Protein AF-A0A349STI0-F1 (afdb_monomer_lite)

Radius of gyration: 13.9 Å; chains: 1; bounding box: 32×32×39 Å

pLDDT: mean 96.59, std 2.87, range [85.94, 98.88]

Secondary structure (DSSP, 8-state):
--B--EEEEEEE-TTSBBP-SPPPGGG--TTT-SSEEE-SBTTEEEEEPPPBSSSHHHHHHHHHHHHHHHTTSTT-EE--SSS--B---GGGSPBP----

Foldseek 3Di:
DKDKDKDKWFKAAPVQEGDPDAQQCQQPALQDRDAWHADFFRRIIMGIADIDPDPCVNVVVSVVVVVSVVVRSVRIDTHDDPDGTDYDDPVSGHGHDRDD

Sequence (100 aa):
MKRGLEKESLRVNSNGELAQTRHPAALGSALTHQWITTDYSEALLEFITPVFQDIKRPLAFLHDLHRFTYQNLDQELLWVNSMPCLMGDELSIPIADYGS

Structure (mmCIF, N/CA/C/O backbone):
data_AF-A0A349STI0-F1
#
_entry.id   AF-A0A349STI0-F1
#
loop_
_atom_site.group_PDB
_atom_site.id
_atom_site.type_symbol
_atom_site.label_atom_id
_atom_site.label_alt_id
_atom_site.label_comp_id
_atom_site.label_asym_id
_atom_site.label_entity_id
_atom_site.label_seq_id
_atom_site.pdbx_PDB_ins_code
_atom_site.Cartn_x
_atom_site.Cartn_y
_atom_site.Cartn_z
_atom_site.occupancy
_atom_site.B_iso_or_equiv
_atom_site.auth_seq_id
_atom_site.auth_comp_id
_atom_site.auth_asym_id
_atom_site.auth_atom_id
_atom_site.pdbx_PDB_model_num
ATOM 1 N N . MET A 1 1 ? -7.837 0.336 25.978 1.00 86.12 1 MET A N 1
ATOM 2 C CA . MET A 1 1 ? -6.630 0.131 25.146 1.00 86.12 1 MET A CA 1
ATOM 3 C C . MET A 1 1 ? -6.912 0.676 23.755 1.00 86.12 1 MET A C 1
ATOM 5 O O . MET A 1 1 ? -7.979 0.386 23.230 1.00 86.12 1 MET A O 1
ATOM 9 N N . LYS A 1 2 ? -6.016 1.498 23.206 1.00 95.12 2 LYS A N 1
ATOM 10 C CA . LYS A 1 2 ? -6.100 2.047 21.843 1.00 95.12 2 LYS A CA 1
ATOM 11 C C . LYS A 1 2 ? -5.142 1.268 20.931 1.00 95.12 2 LYS A C 1
ATOM 13 O O . LYS A 1 2 ? -4.119 0.808 21.432 1.00 95.12 2 LYS A O 1
ATOM 18 N N . ARG A 1 3 ? -5.489 1.067 19.656 1.00 95.25 3 ARG A N 1
ATOM 19 C CA . ARG A 1 3 ? -4.717 0.266 18.685 1.00 95.25 3 ARG A CA 1
ATOM 20 C C . ARG A 1 3 ? -4.777 0.895 17.294 1.00 95.25 3 ARG A C 1
ATOM 22 O O . ARG A 1 3 ? -5.835 1.392 16.917 1.00 95.25 3 ARG A O 1
ATOM 29 N N . GLY A 1 4 ? -3.680 0.810 16.556 1.00 97.31 4 GLY A N 1
ATOM 30 C CA . GLY A 1 4 ? -3.592 1.043 15.115 1.00 97.31 4 GLY A CA 1
ATOM 31 C C . GLY A 1 4 ? -2.773 -0.088 14.489 1.00 97.31 4 GLY A C 1
ATOM 32 O O . GLY A 1 4 ? -2.126 -0.842 15.220 1.00 97.31 4 GLY A O 1
ATOM 33 N N . LEU A 1 5 ? -2.866 -0.240 13.174 1.00 98.19 5 LEU A N 1
ATOM 34 C CA . LEU A 1 5 ? -2.109 -1.201 12.385 1.00 98.19 5 LEU A CA 1
ATOM 35 C C . LEU A 1 5 ? -1.416 -0.469 11.240 1.00 98.19 5 LEU A C 1
ATOM 37 O O . LEU A 1 5 ? -2.033 0.381 10.595 1.00 98.19 5 LEU A O 1
ATOM 41 N N . GLU A 1 6 ? -0.185 -0.886 10.990 1.00 98.56 6 GLU A N 1
ATOM 42 C CA . GLU A 1 6 ? 0.584 -0.607 9.783 1.00 98.56 6 GLU A CA 1
ATOM 43 C C . GLU A 1 6 ? 0.832 -1.958 9.101 1.00 98.56 6 GLU A C 1
ATOM 45 O O . GLU A 1 6 ? 1.062 -2.973 9.773 1.00 98.56 6 GLU A O 1
ATOM 50 N N . LYS A 1 7 ? 0.672 -2.012 7.779 1.00 98.50 7 LYS A N 1
ATOM 51 C CA . LYS A 1 7 ? 0.924 -3.220 6.989 1.00 98.50 7 LYS A CA 1
ATOM 52 C C . LYS A 1 7 ? 1.499 -2.826 5.644 1.00 98.50 7 LYS A C 1
ATOM 54 O O . LYS A 1 7 ? 0.844 -2.126 4.874 1.00 98.50 7 LYS A O 1
ATOM 59 N N . GLU A 1 8 ? 2.653 -3.391 5.342 1.00 98.62 8 GLU A N 1
ATOM 60 C CA . GLU A 1 8 ? 3.344 -3.216 4.073 1.00 98.62 8 GLU A CA 1
ATOM 61 C C . GLU A 1 8 ? 3.044 -4.361 3.097 1.00 98.62 8 GLU A C 1
ATOM 63 O O . GLU A 1 8 ? 2.728 -5.493 3.493 1.00 98.62 8 GLU A O 1
ATOM 68 N N . SER A 1 9 ? 3.124 -4.070 1.799 1.00 98.31 9 SER A N 1
ATOM 69 C CA . SER A 1 9 ? 3.089 -5.068 0.733 1.00 98.31 9 SER A CA 1
ATOM 70 C C . SER A 1 9 ? 3.674 -4.526 -0.567 1.00 98.31 9 SER A C 1
ATOM 72 O O . SER A 1 9 ? 3.305 -3.447 -1.031 1.00 98.31 9 SER A O 1
ATOM 74 N N . LEU A 1 10 ? 4.560 -5.309 -1.185 1.00 98.31 10 LEU A N 1
ATOM 75 C CA . LEU A 1 10 ? 5.085 -5.003 -2.512 1.00 98.31 10 LEU A CA 1
ATOM 76 C C . LEU A 1 10 ? 3.989 -5.186 -3.564 1.00 98.31 10 LEU A C 1
ATOM 78 O O . LEU A 1 10 ? 3.318 -6.219 -3.596 1.00 98.31 10 LEU A O 1
ATOM 82 N N . ARG A 1 11 ? 3.857 -4.216 -4.463 1.00 98.25 11 ARG A N 1
ATOM 83 C CA . ARG A 1 11 ? 3.154 -4.385 -5.731 1.00 98.25 11 ARG A CA 1
ATOM 84 C C . ARG A 1 11 ? 4.004 -5.250 -6.652 1.00 98.25 11 ARG A C 1
ATOM 86 O O . ARG A 1 11 ? 5.201 -5.010 -6.815 1.00 98.25 11 ARG A O 1
ATOM 93 N N . VAL A 1 12 ? 3.386 -6.260 -7.247 1.00 97.94 12 VAL A N 1
ATOM 94 C CA . VAL A 1 12 ? 4.035 -7.194 -8.171 1.00 97.94 12 VAL A CA 1
ATOM 95 C C . VAL A 1 12 ? 3.190 -7.395 -9.417 1.00 97.94 12 VAL A C 1
ATOM 97 O O . VAL A 1 12 ? 1.967 -7.272 -9.373 1.00 97.94 12 VAL A O 1
ATOM 100 N N . ASN A 1 13 ? 3.827 -7.736 -10.531 1.00 96.31 13 ASN A N 1
ATOM 101 C CA . ASN A 1 13 ? 3.104 -8.169 -11.723 1.00 96.31 13 ASN A CA 1
ATOM 102 C C . ASN A 1 13 ? 2.557 -9.605 -11.556 1.00 96.31 13 ASN A C 1
ATOM 104 O O . ASN A 1 13 ? 2.804 -10.287 -10.558 1.00 96.31 13 ASN A O 1
ATOM 108 N N . SER A 1 14 ? 1.831 -10.098 -12.560 1.00 94.88 14 SER A N 1
ATOM 109 C CA . SER A 1 14 ? 1.261 -11.454 -12.565 1.00 94.88 14 SER A CA 1
ATOM 110 C C . SER A 1 14 ? 2.296 -12.589 -12.532 1.00 94.88 14 SER A C 1
ATOM 112 O O . SER A 1 14 ? 1.942 -13.713 -12.178 1.00 94.88 14 SER A O 1
ATOM 114 N N . ASN A 1 15 ? 3.563 -12.308 -12.852 1.00 95.25 15 ASN A N 1
ATOM 115 C CA . ASN A 1 15 ? 4.675 -13.256 -12.745 1.00 95.25 15 ASN A CA 1
ATOM 116 C C . ASN A 1 15 ? 5.340 -13.231 -11.355 1.00 95.25 15 ASN A C 1
ATOM 118 O O . ASN A 1 15 ? 6.238 -14.029 -11.093 1.00 95.25 15 ASN A O 1
ATOM 122 N N . GLY A 1 16 ? 4.907 -12.338 -10.459 1.00 95.25 16 GLY A N 1
ATOM 123 C CA . GLY A 1 16 ? 5.482 -12.169 -9.125 1.00 95.25 16 GLY A CA 1
ATOM 124 C C . GLY A 1 16 ? 6.767 -11.339 -9.099 1.00 95.25 16 GLY A C 1
ATOM 125 O O . GLY A 1 16 ? 7.500 -11.407 -8.113 1.00 95.25 16 GLY A O 1
ATOM 126 N N . GLU A 1 17 ? 7.052 -10.578 -10.155 1.00 96.38 17 GLU A N 1
ATOM 127 C CA . GLU A 1 17 ? 8.184 -9.649 -10.210 1.00 96.38 17 GLU A CA 1
ATOM 128 C C . GLU A 1 17 ? 7.778 -8.282 -9.657 1.00 96.38 17 GLU A C 1
ATOM 130 O O . GLU A 1 17 ? 6.633 -7.853 -9.828 1.00 96.38 17 GLU A O 1
ATOM 135 N N . LEU A 1 18 ? 8.723 -7.589 -9.017 1.00 97.44 18 LEU A N 1
ATOM 136 C CA . LEU A 1 18 ? 8.504 -6.258 -8.451 1.00 97.44 18 LEU A CA 1
ATOM 137 C C . LEU A 1 18 ? 7.962 -5.276 -9.501 1.00 97.44 18 LEU A C 1
ATOM 139 O O . LEU A 1 18 ? 8.570 -5.086 -10.560 1.00 97.44 18 LEU A O 1
ATOM 143 N N . ALA A 1 19 ? 6.842 -4.621 -9.191 1.00 97.06 19 ALA A N 1
ATOM 144 C CA . ALA A 1 19 ? 6.251 -3.623 -10.071 1.00 97.06 19 ALA A CA 1
ATOM 145 C C . ALA A 1 19 ? 7.202 -2.432 -10.278 1.00 97.06 19 ALA A C 1
ATOM 147 O O . ALA A 1 19 ? 7.819 -1.936 -9.342 1.00 97.06 19 ALA A O 1
ATOM 148 N N . GLN A 1 20 ? 7.293 -1.965 -11.523 1.00 96.31 20 GLN A N 1
ATOM 149 C CA . GLN A 1 20 ? 8.133 -0.824 -11.924 1.00 96.31 20 GLN A CA 1
ATOM 150 C C . GLN A 1 20 ? 7.304 0.430 -12.248 1.00 96.31 20 GLN A C 1
ATOM 152 O O . GLN A 1 20 ? 7.833 1.466 -12.646 1.00 96.31 20 GLN A O 1
ATOM 157 N N . THR A 1 21 ? 5.982 0.327 -12.133 1.00 97.06 21 THR A N 1
ATOM 158 C CA . THR A 1 21 ? 5.050 1.438 -12.316 1.00 97.06 21 THR A CA 1
ATOM 159 C C . THR A 1 21 ? 5.088 2.360 -11.096 1.00 97.06 21 THR A C 1
ATOM 161 O O . THR A 1 21 ? 5.441 1.948 -9.987 1.00 97.06 21 THR A O 1
ATOM 164 N N . ARG A 1 22 ? 4.693 3.619 -11.293 1.00 97.44 22 ARG A N 1
ATOM 165 C CA . ARG A 1 22 ? 4.559 4.596 -10.203 1.00 97.44 22 ARG A CA 1
ATOM 166 C C . ARG A 1 22 ? 3.411 4.240 -9.259 1.00 97.44 22 ARG A C 1
ATOM 168 O O . ARG A 1 22 ? 2.531 3.456 -9.619 1.00 97.44 22 ARG A O 1
ATOM 175 N N . HIS A 1 23 ? 3.398 4.863 -8.085 1.00 98.19 23 HIS A N 1
ATOM 176 C CA . HIS A 1 23 ? 2.278 4.836 -7.157 1.00 98.19 23 HIS A CA 1
ATOM 177 C C . HIS A 1 23 ? 0.971 5.170 -7.903 1.00 98.19 23 HIS A C 1
ATOM 179 O O . HIS A 1 23 ? 0.903 6.204 -8.582 1.00 98.19 23 HIS A O 1
ATOM 185 N N . PRO A 1 24 ? -0.065 4.310 -7.840 1.00 98.06 24 PRO A N 1
ATOM 186 C CA . PRO A 1 24 ? -1.277 4.529 -8.618 1.00 98.06 24 PRO A CA 1
ATOM 187 C C . PRO A 1 24 ? -1.962 5.844 -8.233 1.00 98.06 24 PRO A C 1
ATOM 189 O O . PRO A 1 24 ? -2.334 6.051 -7.082 1.00 98.06 24 PRO A O 1
ATOM 192 N N . ALA A 1 25 ? -2.195 6.722 -9.213 1.00 97.31 25 ALA A N 1
ATOM 193 C CA . ALA A 1 25 ? -2.730 8.068 -8.974 1.00 97.31 25 ALA A CA 1
ATOM 194 C C . ALA A 1 25 ? -4.096 8.076 -8.258 1.00 97.31 25 ALA A C 1
ATOM 196 O O . ALA A 1 25 ? -4.422 9.023 -7.543 1.00 97.31 25 ALA A O 1
ATOM 197 N N . ALA A 1 26 ? -4.894 7.016 -8.422 1.00 97.94 26 ALA A N 1
ATOM 198 C CA . ALA A 1 26 ? -6.178 6.856 -7.742 1.00 97.94 26 ALA A CA 1
ATOM 199 C C . ALA A 1 26 ? -6.052 6.650 -6.217 1.00 97.94 26 ALA A C 1
ATOM 201 O O . ALA A 1 26 ? -7.027 6.866 -5.498 1.00 97.94 26 ALA A O 1
ATOM 202 N N . LEU A 1 27 ? -4.870 6.271 -5.717 1.00 98.12 27 LEU A N 1
ATOM 203 C CA . LEU A 1 27 ? -4.569 6.178 -4.283 1.00 98.12 27 LEU A CA 1
ATOM 204 C C . LEU A 1 27 ? -4.169 7.534 -3.677 1.00 98.12 27 LEU A C 1
ATOM 206 O O . LEU A 1 27 ? -4.037 7.653 -2.461 1.00 98.12 27 LEU A O 1
ATOM 210 N N . GLY A 1 28 ? -4.048 8.575 -4.506 1.00 97.56 28 GLY A N 1
ATOM 211 C CA . GLY A 1 28 ? -3.720 9.929 -4.082 1.00 97.56 28 GLY A CA 1
ATOM 212 C C . GLY A 1 28 ? -2.217 10.191 -4.036 1.00 97.56 28 GLY A C 1
ATOM 213 O O . GLY A 1 28 ? -1.450 9.660 -4.834 1.00 97.56 28 GLY A O 1
ATOM 214 N N . SER A 1 29 ? -1.809 11.086 -3.137 1.00 98.19 29 SER A N 1
ATOM 215 C CA . SER A 1 29 ? -0.402 11.440 -2.936 1.00 98.19 29 SER A CA 1
ATOM 216 C C . SER A 1 29 ? 0.160 10.660 -1.758 1.00 98.19 29 SER A C 1
ATOM 218 O O . SER A 1 29 ? -0.270 10.898 -0.630 1.00 98.19 29 SER A O 1
ATOM 220 N N . ALA A 1 30 ? 1.150 9.798 -1.997 1.00 98.31 30 ALA A N 1
ATOM 221 C CA . ALA A 1 30 ? 1.830 9.069 -0.927 1.00 98.31 30 ALA A CA 1
ATOM 222 C C . ALA A 1 30 ? 2.385 10.018 0.156 1.00 98.31 30 ALA A C 1
ATOM 224 O O . ALA A 1 30 ? 2.295 9.723 1.339 1.00 98.31 30 ALA A O 1
ATOM 225 N N . LEU A 1 31 ? 2.837 11.223 -0.218 1.00 98.44 31 LEU A N 1
ATOM 226 C CA . LEU A 1 31 ? 3.386 12.200 0.731 1.00 98.44 31 LEU A CA 1
ATOM 227 C C . LEU A 1 31 ? 2.377 12.670 1.795 1.00 98.44 31 LEU A C 1
ATOM 229 O O . LEU A 1 31 ? 2.771 13.030 2.903 1.00 98.44 31 LEU A O 1
ATOM 233 N N . THR A 1 32 ? 1.087 12.759 1.458 1.00 98.38 32 THR A N 1
ATOM 234 C CA . THR A 1 32 ? 0.090 13.434 2.314 1.00 98.38 32 THR A CA 1
ATOM 235 C C . THR A 1 32 ? -1.174 12.628 2.583 1.00 98.38 32 THR A C 1
ATOM 237 O O . THR A 1 32 ? -1.999 13.038 3.407 1.00 98.38 32 THR A O 1
ATOM 240 N N . HIS A 1 33 ? -1.361 11.495 1.911 1.00 98.31 33 HIS A N 1
ATOM 241 C CA . HIS A 1 33 ? -2.548 10.675 2.074 1.00 98.31 33 HIS A CA 1
ATOM 242 C C . HIS A 1 33 ? -2.530 9.959 3.433 1.00 98.31 33 HIS A C 1
ATOM 244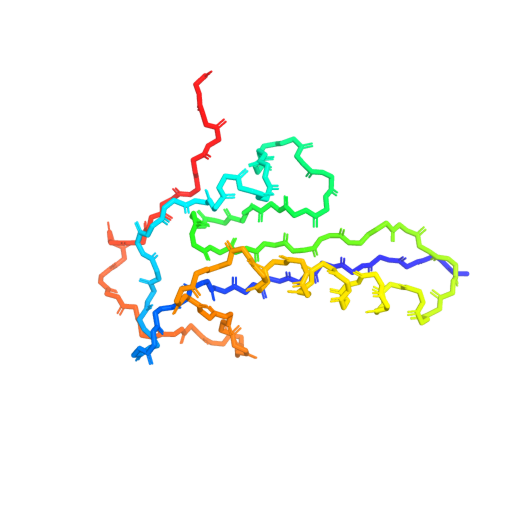 O O . HIS A 1 33 ? -1.549 9.351 3.842 1.00 98.31 33 HIS A O 1
ATOM 250 N N . GLN A 1 34 ? -3.640 10.043 4.171 1.00 98.19 34 GLN A N 1
ATOM 251 C CA . GLN A 1 34 ? -3.658 9.703 5.599 1.00 98.19 34 GLN A CA 1
ATOM 252 C C . GLN A 1 34 ? -3.574 8.201 5.904 1.00 98.19 34 GLN A C 1
ATOM 254 O O . GLN A 1 34 ? -3.3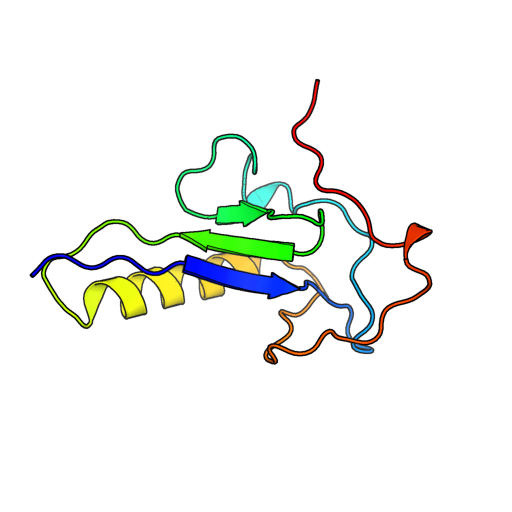14 7.838 7.051 1.00 98.19 34 GLN A O 1
ATOM 259 N N . TRP A 1 35 ? -3.883 7.341 4.929 1.00 98.69 35 TRP A N 1
ATOM 260 C CA . TRP A 1 35 ? -4.123 5.908 5.172 1.00 98.69 35 TRP A CA 1
ATOM 261 C C . TRP A 1 35 ? -3.411 4.962 4.204 1.00 98.69 35 TRP A C 1
ATOM 263 O O . TRP A 1 35 ? -3.381 3.758 4.442 1.00 98.69 35 TRP A O 1
ATOM 273 N N . ILE A 1 36 ? -2.903 5.488 3.093 1.00 98.75 36 ILE A N 1
ATOM 274 C CA . ILE A 1 36 ? -2.235 4.725 2.034 1.00 98.75 36 ILE A CA 1
ATOM 275 C C . ILE A 1 36 ? -1.039 5.567 1.628 1.00 98.75 36 ILE A C 1
ATOM 277 O O . ILE A 1 36 ? -1.236 6.709 1.222 1.00 98.75 36 ILE A O 1
ATOM 281 N N . THR A 1 37 ? 0.156 5.019 1.768 1.00 98.75 37 THR A N 1
ATOM 282 C CA . THR A 1 37 ? 1.418 5.660 1.396 1.00 98.75 37 THR A CA 1
ATOM 283 C C . THR A 1 37 ? 2.351 4.611 0.791 1.00 98.75 37 THR A C 1
ATOM 285 O O . THR A 1 37 ? 1.958 3.462 0.562 1.00 98.75 37 THR A O 1
ATOM 288 N N . THR A 1 38 ? 3.571 5.014 0.484 1.00 98.75 38 THR A N 1
ATOM 289 C CA . THR A 1 38 ? 4.705 4.141 0.195 1.00 98.75 38 THR A CA 1
ATOM 290 C C . THR A 1 38 ? 5.705 4.191 1.345 1.00 98.75 38 THR A C 1
ATOM 292 O O . THR A 1 38 ? 5.795 5.213 2.024 1.00 98.75 38 THR A O 1
ATOM 295 N N . ASP A 1 39 ? 6.462 3.112 1.529 1.00 98.31 39 ASP A N 1
ATOM 296 C CA . ASP A 1 39 ? 7.656 3.092 2.385 1.00 98.31 39 ASP A CA 1
ATOM 297 C C . ASP A 1 39 ? 8.909 3.289 1.496 1.00 98.31 39 ASP A C 1
ATOM 299 O O . ASP A 1 39 ? 8.926 4.172 0.638 1.00 98.31 39 ASP A O 1
ATOM 303 N N . TYR A 1 40 ? 9.960 2.483 1.657 1.00 97.25 40 TYR A N 1
ATOM 304 C CA . TYR A 1 40 ? 11.250 2.626 0.979 1.00 97.25 40 TYR A CA 1
ATOM 305 C C . TYR A 1 40 ? 11.143 2.689 -0.550 1.00 97.25 40 TYR A C 1
ATOM 307 O O . TYR A 1 40 ? 11.824 3.484 -1.203 1.00 97.25 40 TYR A O 1
ATOM 315 N N . SER A 1 41 ? 10.300 1.832 -1.126 1.00 97.69 41 SER A N 1
ATOM 316 C CA . SER A 1 41 ? 10.146 1.701 -2.569 1.00 97.69 41 SER A CA 1
ATOM 317 C C . SER A 1 41 ? 8.819 2.281 -3.040 1.00 97.69 41 SER A C 1
ATOM 319 O O . SER A 1 41 ? 7.789 2.098 -2.399 1.00 97.69 41 SER A O 1
ATOM 321 N N . GLU A 1 42 ? 8.820 2.860 -4.238 1.00 98.31 42 GLU A N 1
ATOM 322 C CA . GLU A 1 42 ? 7.619 3.288 -4.964 1.00 98.31 42 GLU A CA 1
ATOM 323 C C . GLU A 1 42 ? 6.610 2.137 -5.153 1.00 98.31 42 GLU A C 1
ATOM 325 O O . GLU A 1 42 ? 5.397 2.336 -5.278 1.00 98.31 42 GLU A O 1
ATOM 330 N N . ALA A 1 43 ? 7.108 0.899 -5.175 1.00 97.81 43 ALA A N 1
ATOM 331 C CA . ALA A 1 43 ? 6.305 -0.312 -5.271 1.00 97.81 43 ALA A CA 1
ATOM 332 C C . ALA A 1 43 ? 5.886 -0.886 -3.909 1.00 97.81 43 ALA A C 1
ATOM 334 O O . ALA A 1 43 ? 5.037 -1.774 -3.873 1.00 97.81 43 ALA A O 1
ATOM 335 N N . LEU A 1 44 ? 6.437 -0.406 -2.793 1.00 98.50 44 LEU A N 1
ATOM 336 C CA . LEU A 1 44 ? 6.133 -0.897 -1.450 1.00 98.50 44 LEU A CA 1
ATOM 337 C C . LEU A 1 44 ? 5.005 -0.067 -0.839 1.00 98.50 44 LEU A C 1
ATOM 339 O O . LEU A 1 44 ? 5.248 0.973 -0.235 1.00 98.50 44 LEU A O 1
ATOM 343 N N . LEU A 1 45 ? 3.765 -0.525 -1.015 1.00 98.69 45 LEU A N 1
ATOM 344 C CA . LEU A 1 45 ? 2.606 0.121 -0.407 1.00 98.69 45 LEU A CA 1
ATOM 345 C C . LEU A 1 45 ? 2.572 -0.131 1.097 1.00 98.69 45 LEU A C 1
ATOM 347 O O . LEU A 1 45 ? 2.762 -1.263 1.544 1.00 98.69 45 LEU A O 1
ATOM 351 N N . GLU A 1 46 ? 2.214 0.903 1.846 1.00 98.88 46 GLU A N 1
ATOM 352 C CA . GLU A 1 46 ? 1.976 0.856 3.281 1.00 98.88 46 GLU A CA 1
ATOM 353 C C . GLU A 1 46 ? 0.552 1.334 3.591 1.00 98.88 46 GLU A C 1
ATOM 355 O O . GLU A 1 46 ? 0.101 2.398 3.152 1.00 98.88 46 GLU A O 1
ATOM 360 N N . PHE A 1 47 ? -0.179 0.521 4.353 1.00 98.81 47 PHE A N 1
ATOM 361 C CA . PHE A 1 47 ? -1.531 0.819 4.809 1.00 98.81 47 PHE A CA 1
ATOM 362 C C . PHE A 1 47 ? -1.533 1.160 6.291 1.00 98.81 47 PHE A C 1
ATOM 364 O O . PHE A 1 47 ? -1.150 0.329 7.115 1.00 98.81 47 PHE A O 1
ATOM 371 N N . ILE A 1 48 ? -2.072 2.330 6.624 1.00 98.69 48 ILE A N 1
ATOM 372 C CA . ILE A 1 48 ? -2.077 2.873 7.983 1.00 98.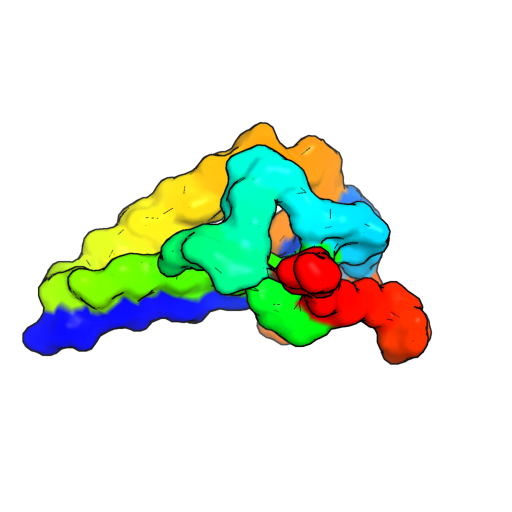69 48 ILE A CA 1
ATOM 373 C C . ILE A 1 48 ? -3.523 3.070 8.434 1.00 98.69 48 ILE A C 1
ATOM 375 O O . ILE A 1 48 ? -4.292 3.842 7.855 1.00 98.69 48 ILE A O 1
ATOM 379 N N . THR A 1 49 ? -3.933 2.365 9.488 1.00 98.56 49 THR A N 1
ATOM 380 C CA . THR A 1 49 ? -5.286 2.517 10.042 1.00 98.56 49 THR A CA 1
ATOM 381 C C . THR A 1 49 ? -5.334 3.645 11.078 1.00 98.56 49 THR A C 1
ATOM 383 O O . THR A 1 49 ? -4.403 3.757 11.879 1.00 98.56 49 THR A O 1
ATOM 386 N N . PRO A 1 50 ? -6.457 4.376 11.216 1.00 98.06 50 PRO A N 1
ATOM 387 C CA . PRO A 1 50 ? -6.683 5.237 12.370 1.00 98.06 50 PRO A CA 1
ATOM 388 C C . PRO A 1 50 ? -6.591 4.480 13.699 1.00 98.06 50 PRO A C 1
ATOM 390 O O . PRO A 1 50 ? -6.743 3.260 13.777 1.00 98.06 50 PRO A O 1
ATOM 393 N N . VAL A 1 51 ? -6.428 5.228 14.788 1.00 97.56 51 VAL A N 1
ATOM 394 C CA . VAL A 1 51 ? -6.432 4.647 16.130 1.00 97.56 51 VAL A CA 1
ATOM 395 C C . VAL A 1 51 ? -7.862 4.328 16.573 1.00 97.56 51 VAL A C 1
ATOM 397 O O . VAL A 1 51 ? -8.694 5.220 16.743 1.00 97.56 51 VAL A O 1
ATOM 400 N N . PHE A 1 52 ? -8.133 3.056 16.865 1.00 97.44 52 PHE A N 1
ATOM 401 C CA . PHE A 1 52 ? -9.422 2.578 17.367 1.00 97.44 52 PHE A CA 1
ATOM 402 C C . PHE A 1 52 ? -9.324 2.050 18.806 1.00 97.44 52 PHE A C 1
ATOM 404 O O . PHE A 1 52 ? -8.268 1.634 19.282 1.00 97.44 52 PHE A O 1
ATOM 411 N N . GLN A 1 53 ? -10.449 2.055 19.528 1.00 96.38 53 GLN A N 1
ATOM 412 C CA . GLN A 1 53 ? -10.555 1.419 20.852 1.00 96.38 53 GLN A CA 1
ATOM 413 C C . GLN A 1 53 ? -10.936 -0.071 20.761 1.00 96.38 53 GLN A C 1
ATOM 415 O O . GLN A 1 53 ? -10.568 -0.870 21.627 1.00 96.38 53 GLN A O 1
ATOM 420 N N . ASP A 1 54 ? -11.652 -0.441 19.699 1.00 94.31 54 ASP A N 1
ATOM 421 C CA . ASP A 1 54 ? -12.076 -1.808 19.400 1.00 94.31 54 ASP A CA 1
ATOM 422 C C . ASP A 1 54 ? -10.981 -2.588 18.650 1.00 94.31 54 ASP A C 1
ATOM 424 O O . ASP A 1 54 ? -10.174 -2.001 17.933 1.00 94.31 54 ASP A O 1
ATOM 428 N N . ILE A 1 55 ? -10.946 -3.911 18.818 1.00 92.50 55 ILE A N 1
ATOM 429 C CA . ILE A 1 55 ? -9.946 -4.780 18.177 1.00 92.50 55 ILE A CA 1
ATOM 430 C C . ILE A 1 55 ? -10.303 -5.151 16.729 1.00 92.50 55 ILE A C 1
ATOM 432 O O . ILE A 1 55 ? -9.408 -5.410 15.932 1.00 92.50 55 ILE A O 1
ATOM 436 N N . LYS A 1 56 ? -11.592 -5.165 16.367 1.00 96.19 56 LYS A N 1
ATOM 437 C CA . LYS A 1 56 ? -12.061 -5.566 15.031 1.00 96.19 56 LYS A CA 1
ATOM 438 C C . LYS A 1 56 ? -12.064 -4.399 14.047 1.00 96.19 56 LYS A C 1
ATOM 440 O O . LYS A 1 56 ? -11.844 -4.612 12.859 1.00 96.19 56 LYS A O 1
ATOM 445 N N . ARG A 1 57 ? -12.282 -3.168 14.524 1.00 97.19 57 ARG A N 1
ATOM 446 C CA . ARG A 1 57 ? -12.310 -1.961 13.676 1.00 97.19 57 ARG A CA 1
ATOM 447 C C . ARG A 1 57 ? -11.034 -1.722 12.852 1.00 97.19 57 ARG A C 1
ATOM 449 O O . ARG A 1 57 ? -11.202 -1.474 11.662 1.00 97.19 57 ARG A O 1
ATOM 456 N N . PRO A 1 58 ? -9.802 -1.837 13.396 1.00 97.62 58 PRO A N 1
ATOM 457 C CA . PRO A 1 58 ? -8.593 -1.714 12.582 1.00 97.62 58 PRO A CA 1
ATOM 458 C C . PRO A 1 58 ? -8.557 -2.730 11.435 1.00 97.62 58 PRO A C 1
ATOM 460 O O . PRO A 1 58 ? -8.244 -2.368 10.310 1.00 97.62 58 PRO A O 1
ATOM 463 N N . LEU A 1 59 ? -8.948 -3.985 11.693 1.00 97.69 59 LEU A N 1
ATOM 464 C CA . LEU A 1 59 ? -8.973 -5.039 10.673 1.00 97.69 59 LEU A CA 1
ATOM 465 C C . LEU A 1 59 ? -10.019 -4.771 9.583 1.00 97.69 59 LEU A C 1
ATOM 467 O O . LEU A 1 59 ? -9.737 -4.989 8.409 1.00 97.69 59 LEU A O 1
ATOM 471 N N . ALA A 1 60 ? -11.207 -4.286 9.954 1.00 98.19 60 ALA A N 1
ATOM 472 C CA . ALA A 1 60 ? -12.242 -3.908 8.991 1.00 98.19 60 ALA A CA 1
ATOM 473 C C . ALA A 1 60 ? -11.798 -2.722 8.118 1.00 98.19 60 ALA A C 1
ATOM 475 O O . ALA A 1 60 ? -11.939 -2.769 6.903 1.00 98.19 60 ALA A O 1
ATOM 476 N N . PHE A 1 61 ? -11.187 -1.701 8.724 1.00 98.56 61 PHE A N 1
ATOM 477 C CA . PHE A 1 61 ? -10.653 -0.558 7.985 1.00 98.56 61 PHE A CA 1
ATOM 478 C C . PHE A 1 61 ? -9.523 -0.976 7.038 1.00 98.56 61 PHE A C 1
ATOM 480 O O . PHE A 1 61 ? -9.522 -0.612 5.867 1.00 98.56 61 PHE A O 1
ATOM 487 N N . LEU A 1 62 ? -8.592 -1.803 7.522 1.00 98.38 62 LEU A N 1
ATOM 488 C CA . LEU A 1 62 ? -7.506 -2.344 6.711 1.00 98.38 62 LEU A CA 1
ATOM 489 C C . LEU A 1 62 ? -8.041 -3.166 5.531 1.00 98.38 62 LEU A C 1
ATOM 491 O O . LEU A 1 62 ? -7.514 -3.059 4.426 1.00 98.38 62 LEU A O 1
ATOM 495 N N . HIS A 1 63 ? -9.098 -3.954 5.741 1.00 98.44 63 HIS A N 1
ATOM 496 C CA . HIS A 1 63 ? -9.785 -4.678 4.672 1.00 98.44 63 HIS A CA 1
ATOM 497 C C . HIS A 1 63 ? -10.310 -3.708 3.602 1.00 98.44 63 HIS A C 1
ATOM 499 O O . HIS A 1 63 ? -10.085 -3.939 2.413 1.00 98.44 63 HIS A O 1
ATOM 505 N N . ASP A 1 64 ? -10.979 -2.624 4.000 1.00 98.69 64 ASP A N 1
ATOM 506 C CA . ASP A 1 64 ? -11.506 -1.629 3.059 1.00 98.69 64 ASP A CA 1
ATOM 507 C C . ASP A 1 64 ? -10.391 -0.937 2.262 1.00 98.69 64 ASP A C 1
ATOM 509 O O . ASP A 1 64 ? -10.526 -0.795 1.045 1.00 98.69 64 ASP A O 1
ATOM 513 N N . LEU A 1 65 ? -9.258 -0.610 2.899 1.00 98.50 65 LEU A N 1
ATOM 514 C CA . LEU A 1 65 ? -8.075 -0.090 2.201 1.00 98.50 65 LEU A CA 1
ATOM 515 C C . LEU A 1 65 ? -7.561 -1.072 1.141 1.00 98.50 65 LEU A C 1
ATOM 517 O O . LEU A 1 65 ? -7.299 -0.667 0.009 1.00 98.50 65 LEU A O 1
ATOM 521 N N . HIS A 1 66 ? -7.463 -2.366 1.466 1.00 98.50 66 HIS A N 1
ATOM 522 C CA . HIS A 1 66 ? -7.033 -3.380 0.496 1.00 98.50 66 HIS A CA 1
ATOM 523 C C . HIS A 1 66 ? -8.023 -3.502 -0.664 1.00 98.50 66 HIS A C 1
ATOM 525 O O . HIS A 1 66 ? -7.597 -3.585 -1.812 1.00 98.50 66 HIS A O 1
ATOM 531 N N . ARG A 1 67 ? -9.335 -3.495 -0.393 1.00 98.44 67 ARG A N 1
ATOM 532 C CA . ARG A 1 67 ? -10.367 -3.561 -1.441 1.00 98.44 67 ARG A CA 1
ATOM 533 C C . ARG A 1 67 ? -10.295 -2.367 -2.381 1.00 98.44 67 ARG A C 1
ATOM 535 O O . ARG A 1 67 ? -10.297 -2.568 -3.591 1.00 98.44 67 ARG A O 1
ATOM 542 N N . PHE A 1 68 ? -10.222 -1.158 -1.827 1.00 98.62 68 PHE A N 1
ATOM 543 C CA . PHE A 1 68 ? -10.075 0.057 -2.621 1.00 98.62 68 PHE A CA 1
ATOM 544 C C . PHE A 1 68 ? -8.791 0.013 -3.449 1.00 98.62 68 PHE A C 1
ATOM 546 O O . PHE A 1 68 ? -8.811 0.306 -4.638 1.00 98.62 68 PHE A O 1
ATOM 553 N N . THR A 1 69 ? -7.689 -0.437 -2.853 1.00 98.44 69 THR A N 1
ATOM 554 C CA . THR A 1 69 ? -6.406 -0.532 -3.550 1.00 98.44 69 THR A CA 1
ATOM 555 C C . THR A 1 69 ? -6.462 -1.526 -4.703 1.00 98.44 69 THR A C 1
ATOM 557 O O . THR A 1 69 ? -6.134 -1.166 -5.824 1.00 98.44 69 THR A O 1
ATOM 560 N N . TYR A 1 70 ? -6.969 -2.742 -4.481 1.00 97.81 70 TYR A N 1
ATOM 561 C CA . TYR A 1 70 ? -7.094 -3.757 -5.534 1.00 97.81 70 TYR A CA 1
ATOM 562 C C . TYR A 1 70 ? -7.992 -3.331 -6.702 1.00 97.81 70 TYR A C 1
ATOM 564 O O . TYR A 1 70 ? -7.769 -3.766 -7.825 1.00 97.81 70 TYR A O 1
ATOM 572 N N . GLN A 1 71 ? -8.985 -2.469 -6.468 1.00 97.94 71 GLN A N 1
ATOM 573 C CA . GLN A 1 71 ? -9.799 -1.891 -7.545 1.00 97.94 71 GLN A CA 1
ATOM 574 C C . GLN A 1 71 ? -9.021 -0.903 -8.429 1.00 97.94 71 GLN A C 1
ATOM 576 O O . GLN A 1 71 ? -9.489 -0.578 -9.515 1.00 97.94 71 GLN A O 1
ATOM 581 N N 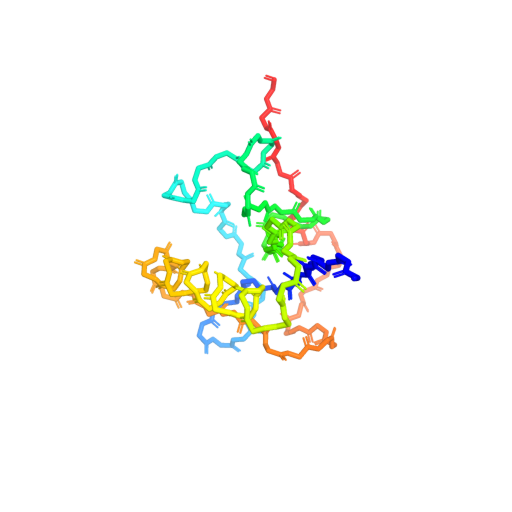. ASN A 1 72 ? -7.857 -0.438 -7.969 1.00 98.06 72 ASN A N 1
ATOM 582 C CA . ASN A 1 72 ? -7.037 0.599 -8.592 1.00 98.06 72 ASN A CA 1
ATOM 583 C C . ASN A 1 72 ? -5.590 0.135 -8.881 1.00 98.06 72 ASN A C 1
ATOM 585 O O . ASN A 1 72 ? -4.723 0.973 -9.115 1.00 98.06 72 ASN A O 1
ATOM 589 N N . LEU A 1 73 ? -5.316 -1.177 -8.844 1.00 95.69 73 LEU A N 1
ATOM 590 C CA . LEU A 1 73 ? -3.999 -1.769 -9.144 1.00 95.69 73 LEU A CA 1
ATOM 591 C C . LEU A 1 73 ? -3.878 -2.320 -10.577 1.00 95.69 73 LEU A C 1
ATOM 593 O O . LEU A 1 73 ? -2.864 -2.921 -10.921 1.00 95.69 73 LEU A O 1
ATOM 597 N N . ASP A 1 74 ? -4.895 -2.134 -11.421 1.00 92.06 74 ASP A N 1
ATOM 598 C CA . ASP A 1 74 ? -4.954 -2.676 -12.783 1.00 92.06 74 ASP A CA 1
ATOM 599 C C . ASP A 1 74 ? -4.655 -4.192 -12.845 1.00 92.06 74 ASP A C 1
ATOM 601 O O . ASP A 1 74 ? -5.502 -5.004 -12.471 1.00 92.06 74 ASP A O 1
ATOM 605 N N . GLN A 1 75 ? -3.475 -4.587 -13.342 1.00 94.56 75 GLN A N 1
ATOM 606 C CA . GLN A 1 75 ? -3.033 -5.986 -13.477 1.00 94.56 75 GLN A CA 1
ATOM 607 C C . GLN A 1 75 ? -2.010 -6.403 -12.407 1.00 94.56 75 GLN A C 1
ATOM 609 O O . GLN A 1 75 ? -1.465 -7.508 -12.469 1.00 94.56 75 GLN A O 1
ATOM 614 N N . GLU A 1 76 ? -1.718 -5.524 -11.452 1.00 97.94 76 GLU A N 1
ATOM 615 C CA . GLU A 1 76 ? -0.787 -5.790 -10.364 1.00 97.94 76 GLU A CA 1
ATOM 616 C C . GLU A 1 76 ? -1.475 -6.460 -9.177 1.00 97.94 76 GLU A C 1
ATOM 618 O O . GLU A 1 76 ? -2.690 -6.400 -8.978 1.00 97.94 76 GLU A O 1
ATOM 623 N N . LEU A 1 77 ? -0.657 -7.115 -8.365 1.00 97.88 77 LEU A N 1
ATOM 624 C CA . LEU A 1 77 ? -1.059 -7.858 -7.186 1.00 97.88 77 LEU A CA 1
ATOM 625 C C . LEU A 1 77 ? -0.264 -7.367 -5.977 1.00 97.88 77 LEU A C 1
ATOM 627 O O . LEU A 1 77 ? 0.821 -6.805 -6.114 1.00 97.88 77 LEU A O 1
ATOM 631 N N . LEU A 1 78 ? -0.790 -7.620 -4.781 1.00 98.19 78 LEU A N 1
ATOM 632 C CA . LEU A 1 78 ? -0.072 -7.379 -3.533 1.00 98.19 78 LEU A CA 1
ATOM 633 C C . LEU A 1 78 ? 0.650 -8.652 -3.092 1.00 98.19 78 LEU A C 1
ATOM 635 O O . LEU A 1 78 ? 0.028 -9.704 -2.922 1.00 98.19 78 LEU A O 1
ATOM 639 N N . TRP A 1 79 ? 1.957 -8.553 -2.867 1.00 98.06 79 TRP A N 1
ATOM 640 C CA . TRP A 1 79 ? 2.771 -9.644 -2.353 1.00 98.06 79 TRP A CA 1
ATOM 641 C C . TRP A 1 79 ? 2.389 -9.978 -0.906 1.00 98.06 79 TRP A C 1
ATOM 643 O O . TRP A 1 79 ? 2.356 -9.112 -0.029 1.00 98.06 79 TRP A O 1
ATOM 653 N N . VAL A 1 80 ? 2.083 -11.250 -0.648 1.00 96.06 80 VAL A N 1
ATOM 654 C CA . VAL A 1 80 ? 1.465 -11.695 0.616 1.00 96.06 80 VAL A CA 1
ATOM 655 C C . VAL A 1 80 ? 2.457 -12.222 1.656 1.00 96.06 80 VAL A C 1
ATOM 657 O O . VAL A 1 80 ? 2.038 -12.585 2.753 1.00 96.06 80 VAL A O 1
ATOM 660 N N . ASN A 1 81 ? 3.751 -12.276 1.331 1.00 96.06 81 ASN A N 1
ATOM 661 C CA . ASN A 1 81 ? 4.791 -12.805 2.214 1.00 96.06 81 ASN A CA 1
ATOM 662 C C . ASN A 1 81 ? 5.732 -11.697 2.696 1.00 96.06 81 ASN A C 1
ATOM 664 O O . ASN A 1 81 ? 5.939 -10.707 2.004 1.00 96.06 81 ASN A O 1
ATOM 668 N N . SER A 1 82 ? 6.339 -11.892 3.869 1.00 95.81 82 SER A N 1
ATOM 669 C CA . SER A 1 82 ? 7.322 -10.947 4.418 1.00 95.81 82 SER A CA 1
ATOM 670 C C . SER A 1 82 ? 8.657 -10.976 3.676 1.00 95.81 82 SER A C 1
AT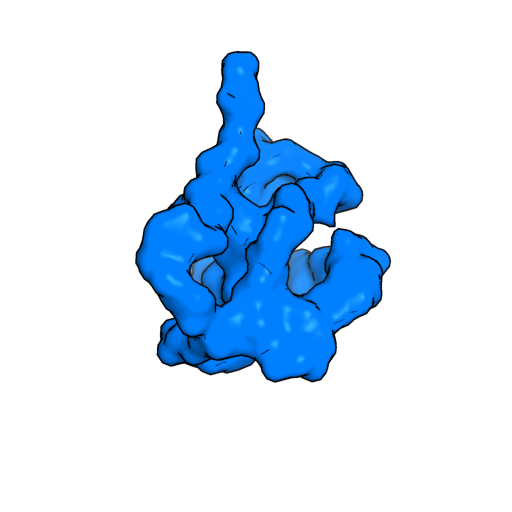OM 672 O O . SER A 1 82 ? 9.322 -9.955 3.568 1.00 95.81 82 SER A O 1
ATOM 674 N N . MET A 1 83 ? 9.071 -12.149 3.186 1.00 96.00 83 MET A N 1
ATOM 675 C CA . MET A 1 83 ? 10.259 -12.247 2.338 1.00 96.00 83 MET A CA 1
ATOM 676 C C . MET A 1 83 ? 9.930 -11.771 0.932 1.00 96.00 83 MET A C 1
ATOM 678 O O . MET A 1 83 ? 8.828 -12.066 0.469 1.00 96.00 83 MET A O 1
ATOM 682 N N . PRO A 1 84 ? 10.841 -11.033 0.278 1.00 91.25 84 PRO A N 1
ATOM 683 C CA . PRO A 1 84 ? 10.536 -10.310 -0.945 1.00 91.25 84 PRO A CA 1
ATOM 684 C C . PRO A 1 84 ? 10.132 -11.238 -2.091 1.00 91.25 84 PRO A C 1
ATOM 686 O O . PRO A 1 84 ? 10.430 -12.435 -2.100 1.00 91.25 84 PRO A O 1
ATOM 689 N N . CYS A 1 85 ? 9.431 -10.650 -3.056 1.00 92.19 85 CYS A N 1
ATOM 690 C CA . CYS A 1 85 ? 9.086 -11.287 -4.317 1.00 92.19 85 CYS A CA 1
ATOM 691 C C . CYS A 1 85 ? 10.331 -11.494 -5.197 1.00 92.19 85 CYS A C 1
ATOM 693 O O . CYS A 1 85 ? 11.465 -11.283 -4.761 1.00 92.19 85 CYS A O 1
ATOM 695 N N . LEU A 1 86 ? 10.134 -11.885 -6.459 1.00 92.69 86 LEU A N 1
ATOM 696 C CA . LEU A 1 86 ? 11.225 -11.866 -7.430 1.00 92.69 86 LEU A CA 1
ATOM 697 C C . LEU A 1 86 ? 11.681 -10.412 -7.608 1.00 92.69 86 LEU A C 1
ATOM 699 O O . LEU A 1 86 ? 10.928 -9.565 -8.095 1.00 92.69 86 LEU A O 1
ATOM 703 N N . MET A 1 87 ? 12.898 -10.126 -7.156 1.00 87.81 87 MET A N 1
ATOM 704 C CA . MET A 1 87 ? 13.550 -8.828 -7.295 1.00 87.81 87 MET A CA 1
ATOM 705 C C . MET A 1 87 ? 14.740 -8.963 -8.241 1.00 87.81 87 MET A C 1
ATOM 707 O O . MET A 1 87 ? 15.408 -9.998 -8.262 1.00 87.81 87 MET A O 1
ATOM 711 N N . GLY A 1 88 ? 14.976 -7.917 -9.031 1.00 85.94 88 GLY A N 1
ATOM 712 C CA . GLY A 1 88 ? 16.203 -7.773 -9.807 1.00 85.94 88 GLY A CA 1
ATOM 713 C C . GLY A 1 88 ? 17.367 -7.309 -8.932 1.00 85.94 88 GLY A C 1
ATOM 714 O O . GLY A 1 88 ? 17.392 -7.531 -7.720 1.00 85.94 88 GLY A O 1
ATOM 715 N N . ASP A 1 89 ? 18.320 -6.621 -9.551 1.00 90.38 89 ASP A N 1
ATOM 716 C CA . ASP A 1 89 ? 19.437 -6.003 -8.837 1.00 90.38 89 ASP A CA 1
ATOM 717 C C . ASP A 1 89 ? 18.951 -4.895 -7.889 1.00 90.38 89 ASP A C 1
ATOM 719 O O . ASP A 1 89 ? 17.944 -4.237 -8.146 1.00 90.38 89 ASP A O 1
ATOM 723 N N . GLU A 1 90 ? 19.701 -4.624 -6.821 1.00 89.06 90 GLU A N 1
ATOM 724 C CA . GLU A 1 90 ? 19.376 -3.584 -5.828 1.00 89.06 90 GLU A CA 1
ATOM 725 C C . GLU A 1 90 ? 19.125 -2.209 -6.470 1.00 89.06 90 GLU A C 1
ATOM 727 O O . GLU A 1 90 ? 18.165 -1.520 -6.136 1.00 89.06 90 GLU A O 1
ATOM 732 N N . LEU A 1 91 ? 19.931 -1.850 -7.474 1.00 91.50 91 LEU A N 1
ATOM 733 C CA . LEU A 1 91 ? 19.809 -0.590 -8.216 1.00 91.50 91 LEU A CA 1
ATOM 734 C C . LEU A 1 91 ? 18.535 -0.497 -9.076 1.00 91.50 91 LEU A C 1
ATOM 736 O O . LEU A 1 91 ? 18.243 0.572 -9.606 1.00 91.50 91 LEU A O 1
ATOM 740 N N . SER A 1 92 ? 17.801 -1.601 -9.243 1.00 92.00 92 SER A N 1
ATOM 741 C CA . SER A 1 92 ? 16.531 -1.645 -9.977 1.00 92.00 92 SER A CA 1
ATOM 742 C C . SER A 1 92 ? 15.304 -1.450 -9.085 1.00 92.00 92 SER A C 1
ATOM 744 O O . SER A 1 92 ? 14.189 -1.388 -9.599 1.00 92.00 92 SER A O 1
ATOM 746 N N . ILE A 1 93 ? 15.479 -1.352 -7.761 1.00 96.25 93 ILE A N 1
ATOM 747 C CA . ILE A 1 93 ? 14.366 -1.090 -6.847 1.00 96.25 93 ILE A CA 1
ATOM 748 C C . ILE A 1 93 ? 13.979 0.392 -6.973 1.00 96.25 93 ILE A C 1
ATOM 750 O O . ILE A 1 93 ? 14.800 1.261 -6.664 1.00 96.25 93 ILE A O 1
ATOM 754 N N . PRO A 1 94 ? 12.751 0.718 -7.418 1.00 96.50 94 PRO A N 1
ATOM 755 C CA . PRO A 1 94 ? 12.342 2.106 -7.560 1.00 96.50 94 PRO A CA 1
ATOM 756 C C . PRO A 1 94 ? 12.162 2.713 -6.168 1.00 96.50 94 PRO A C 1
ATOM 758 O O . PRO A 1 94 ? 11.348 2.222 -5.386 1.00 96.50 94 PRO A O 1
ATOM 761 N N . ILE A 1 95 ? 12.920 3.759 -5.848 1.00 97.81 95 ILE A N 1
ATOM 762 C CA . ILE A 1 95 ? 12.784 4.508 -4.590 1.00 97.81 95 ILE A CA 1
ATOM 763 C C . ILE A 1 95 ? 11.474 5.296 -4.611 1.00 97.81 95 ILE A C 1
ATOM 765 O O . ILE A 1 95 ? 11.106 5.817 -5.663 1.00 97.81 95 ILE A O 1
ATOM 769 N N . ALA A 1 96 ? 10.788 5.373 -3.469 1.00 98.25 96 ALA A N 1
ATOM 770 C CA . ALA A 1 96 ? 9.553 6.142 -3.354 1.00 98.25 96 ALA A CA 1
ATOM 771 C C . ALA A 1 96 ? 9.754 7.617 -3.743 1.00 98.25 96 ALA A C 1
ATOM 773 O O . ALA A 1 96 ? 10.680 8.281 -3.264 1.00 98.25 96 ALA A O 1
ATOM 774 N N . ASP A 1 97 ? 8.879 8.114 -4.614 1.00 98.00 97 ASP A N 1
ATOM 775 C CA . ASP A 1 97 ? 8.880 9.483 -5.125 1.00 98.00 97 ASP A CA 1
ATO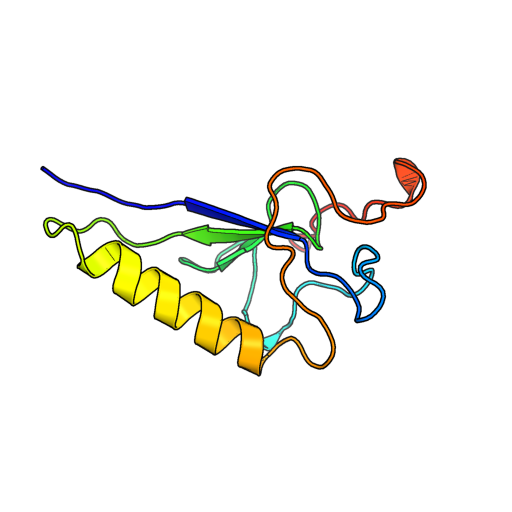M 776 C C . ASP A 1 97 ? 7.747 10.291 -4.478 1.00 98.00 97 ASP A C 1
ATOM 778 O O . ASP A 1 97 ? 6.561 9.984 -4.609 1.00 98.00 97 ASP A O 1
ATOM 782 N N . TYR A 1 98 ? 8.121 11.369 -3.792 1.00 97.62 98 TYR A N 1
ATOM 783 C CA . TYR A 1 98 ? 7.196 12.249 -3.076 1.00 97.62 98 TYR A CA 1
ATOM 784 C C . TYR A 1 98 ? 6.984 13.601 -3.773 1.00 97.62 98 TYR A C 1
ATOM 786 O O . TYR A 1 98 ? 6.399 14.516 -3.189 1.00 97.62 98 TYR A O 1
ATOM 794 N N . GLY A 1 99 ? 7.422 13.731 -5.027 1.00 95.00 99 GLY A N 1
ATOM 795 C CA . GLY A 1 99 ? 7.359 14.970 -5.795 1.00 95.00 99 GLY A CA 1
ATOM 796 C C . GLY A 1 99 ? 8.517 15.931 -5.501 1.00 95.00 99 GLY A C 1
ATOM 797 O O . GLY A 1 99 ? 9.541 15.555 -4.932 1.00 95.00 99 GLY A O 1
ATOM 798 N N . SER A 1 100 ? 8.356 17.183 -5.942 1.00 87.31 100 SER A N 1
ATOM 799 C CA . SER A 1 100 ? 9.360 18.260 -5.874 1.00 87.31 100 SER A CA 1
ATOM 800 C C . SER A 1 100 ? 8.926 19.427 -5.002 1.00 87.31 100 SER A C 1
ATOM 802 O O . SER A 1 100 ? 7.748 19.826 -5.167 1.00 87.31 100 SER A O 1
#